Protein AF-A0A931MA16-F1 (afdb_monomer)

Mean predicted aligned error: 4.88 Å

pLDDT: mean 91.05, std 5.89, range [58.81, 97.0]

Sequence (75 aa):
MEILSYGFMQRAVITGIVVSILTGIISVFVVMRRVAFVGSGISHAAFGGVAIGFLAGVNPVITAMIYSIFVAFGI

Structure (mmCIF, N/CA/C/O backbone):
data_AF-A0A931MA16-F1
#
_entry.id   AF-A0A931MA16-F1
#
loop_
_atom_site.group_PDB
_atom_site.id
_atom_site.type_symbol
_atom_site.label_atom_id
_atom_site.label_alt_id
_atom_site.label_comp_id
_atom_site.label_asym_id
_atom_site.label_entity_id
_atom_site.label_seq_id
_atom_site.pdbx_PDB_ins_code
_atom_site.Cartn_x
_atom_site.Cartn_y
_atom_site.Cartn_z
_atom_site.occupancy
_atom_site.B_iso_or_equiv
_atom_site.auth_seq_id
_atom_site.auth_comp_id
_atom_site.auth_asym_id
_atom_site.auth_atom_id
_atom_site.pdbx_PDB_model_num
ATOM 1 N N . MET A 1 1 ? -0.626 16.455 25.214 1.00 58.81 1 MET A N 1
ATOM 2 C CA . MET A 1 1 ? -0.276 15.049 24.904 1.00 58.81 1 MET A CA 1
ATOM 3 C C . MET A 1 1 ? -1.512 14.136 24.818 1.00 58.81 1 MET A C 1
ATOM 5 O O . MET A 1 1 ? -1.389 12.938 25.010 1.00 58.81 1 MET A O 1
ATOM 9 N N . GLU A 1 2 ? -2.693 14.649 24.450 1.00 73.19 2 GLU A N 1
ATOM 10 C CA . GLU A 1 2 ? -3.906 13.815 24.315 1.00 73.19 2 GLU A CA 1
ATOM 11 C C . GLU A 1 2 ? -4.058 13.182 22.922 1.00 73.19 2 GLU A C 1
ATOM 13 O O . GLU A 1 2 ? -4.600 12.091 22.795 1.00 73.19 2 GLU A O 1
ATOM 18 N N . ILE A 1 3 ? -3.502 13.806 21.875 1.00 73.94 3 ILE A N 1
ATOM 19 C CA . ILE A 1 3 ? -3.573 13.316 20.483 1.00 73.94 3 ILE A CA 1
ATOM 20 C C . ILE A 1 3 ? -2.974 11.907 20.323 1.00 73.94 3 ILE A C 1
ATOM 22 O O . ILE A 1 3 ? -3.503 11.095 19.571 1.00 73.94 3 ILE A O 1
ATOM 26 N N . LEU A 1 4 ? -1.907 11.584 21.061 1.00 79.38 4 LEU A N 1
ATOM 27 C CA . LEU A 1 4 ? -1.248 10.271 21.005 1.00 79.38 4 LEU A CA 1
ATOM 28 C C . LEU A 1 4 ? -1.958 9.187 21.834 1.00 79.38 4 LEU A C 1
ATOM 30 O O . LEU A 1 4 ? -1.578 8.021 21.753 1.00 79.38 4 LEU A O 1
ATOM 34 N N . SER A 1 5 ? -2.980 9.548 22.613 1.00 82.00 5 SER A N 1
ATOM 35 C CA . SER A 1 5 ? -3.804 8.597 23.371 1.00 82.00 5 SER A CA 1
ATOM 36 C C . SER A 1 5 ? -4.840 7.899 22.479 1.00 82.00 5 SER A C 1
ATOM 38 O O . SER A 1 5 ? -5.272 6.781 22.754 1.00 82.00 5 SER A O 1
ATOM 40 N N . TYR A 1 6 ? -5.219 8.524 21.360 1.00 89.81 6 TYR A N 1
ATOM 41 C CA . TYR A 1 6 ? -6.165 7.932 20.422 1.00 89.81 6 TYR A CA 1
ATOM 42 C C . TYR A 1 6 ? -5.533 6.736 19.703 1.00 89.81 6 TYR A C 1
ATOM 44 O O . TYR A 1 6 ? -4.571 6.881 18.947 1.00 89.81 6 TYR A O 1
ATOM 52 N N . GLY A 1 7 ? -6.125 5.550 19.864 1.00 89.25 7 GLY A N 1
ATOM 53 C CA . GLY A 1 7 ? -5.643 4.326 19.212 1.00 89.25 7 GLY A CA 1
ATOM 54 C C . GLY A 1 7 ? -5.584 4.424 17.680 1.00 89.25 7 GLY A C 1
ATOM 55 O O . GLY A 1 7 ? -4.696 3.844 17.060 1.00 89.25 7 GLY A O 1
ATOM 56 N N . PHE A 1 8 ? -6.472 5.209 17.057 1.00 91.62 8 PHE A N 1
ATOM 57 C CA . PHE A 1 8 ? -6.387 5.528 15.626 1.00 91.62 8 PHE A CA 1
ATOM 58 C C . PHE A 1 8 ? -5.110 6.307 15.285 1.00 91.62 8 PHE A C 1
ATOM 60 O O . PHE A 1 8 ? -4.429 5.959 14.325 1.00 91.62 8 PHE A O 1
ATOM 67 N N . MET A 1 9 ? -4.755 7.313 16.092 1.00 94.31 9 MET A N 1
ATOM 68 C CA . MET A 1 9 ? -3.559 8.125 15.870 1.00 94.31 9 MET A CA 1
ATOM 69 C C . MET A 1 9 ? -2.291 7.279 15.998 1.00 94.31 9 MET A C 1
ATOM 71 O O . MET A 1 9 ? -1.402 7.372 15.158 1.00 94.31 9 MET A O 1
ATOM 75 N N . GLN A 1 10 ? -2.224 6.399 17.001 1.00 92.81 10 GLN A N 1
ATOM 76 C CA . GLN A 1 10 ? -1.095 5.478 17.169 1.00 92.81 10 GLN A CA 1
ATOM 77 C C . GLN A 1 10 ? -0.930 4.562 15.954 1.00 92.81 10 GLN A C 1
ATOM 79 O O . GLN A 1 10 ? 0.169 4.439 15.416 1.00 92.81 10 GLN A O 1
ATOM 84 N N . ARG A 1 11 ? -2.030 3.968 15.471 1.00 94.00 11 ARG A N 1
ATOM 85 C CA . ARG A 1 11 ? -2.017 3.140 14.257 1.00 94.00 11 ARG A CA 1
ATOM 86 C C . ARG A 1 11 ? -1.592 3.948 13.036 1.00 94.00 11 ARG A C 1
ATOM 88 O O . ARG A 1 11 ? -0.740 3.482 12.296 1.00 94.00 11 ARG A O 1
ATOM 95 N N . ALA A 1 12 ? -2.114 5.161 12.857 1.00 93.44 12 ALA A N 1
ATOM 96 C CA . ALA A 1 12 ? -1.748 6.029 11.741 1.00 93.44 12 ALA A CA 1
ATOM 97 C C . ALA A 1 12 ? -0.246 6.361 11.734 1.00 93.44 12 ALA A C 1
ATOM 99 O O . ALA A 1 12 ? 0.389 6.269 10.686 1.00 93.44 12 ALA A O 1
ATOM 100 N N . VAL A 1 13 ? 0.339 6.678 12.896 1.00 94.81 13 VAL A N 1
ATOM 101 C CA . VAL A 1 13 ? 1.784 6.940 13.025 1.00 94.81 13 VAL A CA 1
ATOM 102 C C . VAL A 1 13 ? 2.599 5.684 12.720 1.00 94.81 13 VAL A C 1
ATOM 104 O O . VAL A 1 13 ? 3.524 5.745 11.913 1.00 94.81 13 VAL A O 1
ATOM 107 N N . ILE A 1 14 ? 2.241 4.538 13.309 1.00 95.56 14 ILE A N 1
ATOM 108 C CA . ILE A 1 14 ? 2.941 3.266 13.072 1.00 95.56 14 ILE A CA 1
ATOM 109 C C . ILE A 1 14 ? 2.878 2.896 11.586 1.00 95.56 14 ILE A C 1
ATOM 111 O O . ILE A 1 14 ? 3.909 2.629 10.970 1.00 95.56 14 ILE A O 1
ATOM 115 N N . THR A 1 15 ? 1.687 2.928 10.986 1.00 94.94 15 THR A N 1
ATOM 116 C CA . THR A 1 15 ? 1.501 2.631 9.564 1.00 94.94 15 THR A CA 1
ATOM 117 C C . THR A 1 15 ? 2.255 3.628 8.686 1.00 94.94 15 THR A C 1
ATOM 119 O O . THR A 1 15 ? 2.919 3.202 7.748 1.00 94.94 15 THR A O 1
ATOM 122 N N . GLY A 1 16 ? 2.238 4.926 8.997 1.00 95.50 16 GLY A N 1
ATOM 123 C CA . GLY 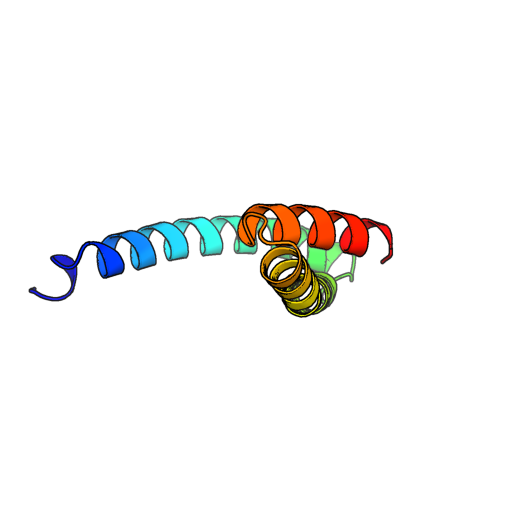A 1 16 ? 2.979 5.940 8.241 1.00 95.50 16 GLY A CA 1
ATOM 124 C C . GLY A 1 16 ? 4.495 5.722 8.265 1.00 95.50 16 GLY A C 1
ATOM 125 O O . GLY A 1 16 ? 5.153 5.820 7.227 1.00 95.50 16 GLY A O 1
ATOM 126 N N . ILE A 1 17 ? 5.055 5.347 9.418 1.00 97.00 17 ILE A N 1
ATOM 127 C CA . ILE A 1 17 ? 6.482 5.017 9.542 1.00 97.00 17 ILE A CA 1
ATOM 128 C C . ILE A 1 17 ? 6.812 3.778 8.702 1.00 97.00 17 ILE A C 1
ATOM 130 O O . ILE A 1 17 ? 7.734 3.813 7.891 1.00 97.00 17 ILE A O 1
ATOM 134 N N . VAL A 1 18 ? 6.026 2.707 8.826 1.00 96.38 18 VAL A N 1
ATOM 135 C CA . VAL A 1 18 ? 6.249 1.474 8.055 1.00 96.38 18 VAL A CA 1
ATOM 136 C C . VAL A 1 18 ? 6.149 1.740 6.548 1.00 96.38 18 VAL A C 1
ATOM 138 O O . VAL A 1 18 ? 7.037 1.353 5.790 1.00 96.38 18 VAL A O 1
ATOM 141 N N . VAL A 1 19 ? 5.109 2.449 6.103 1.00 94.38 19 VAL A N 1
ATOM 142 C CA . VAL A 1 19 ? 4.880 2.753 4.682 1.00 94.38 19 VAL A CA 1
ATOM 143 C C . VAL A 1 19 ? 5.971 3.661 4.113 1.00 94.38 19 VAL A C 1
ATOM 145 O O . VAL A 1 19 ? 6.409 3.433 2.985 1.00 94.38 19 VAL A O 1
ATOM 148 N N . SER A 1 20 ? 6.448 4.657 4.864 1.00 95.19 20 SER A N 1
ATOM 149 C CA . SER A 1 20 ? 7.507 5.561 4.387 1.00 95.19 20 SER A CA 1
ATOM 150 C C . SER A 1 20 ? 8.844 4.842 4.188 1.00 95.19 20 SER A C 1
ATOM 152 O O . SER A 1 20 ? 9.488 5.047 3.159 1.00 95.19 20 SER A O 1
ATOM 154 N N . ILE A 1 21 ? 9.221 3.937 5.098 1.00 96.69 21 ILE A N 1
ATOM 155 C CA . ILE A 1 21 ? 10.428 3.108 4.958 1.00 96.69 21 ILE A CA 1
ATOM 156 C C . ILE A 1 21 ? 10.320 2.213 3.718 1.00 96.69 21 ILE A C 1
ATOM 158 O O . ILE A 1 21 ? 11.216 2.212 2.873 1.00 96.69 21 ILE A O 1
ATOM 162 N N . LEU A 1 22 ? 9.205 1.488 3.576 1.00 94.44 22 LEU A N 1
ATOM 163 C CA . LEU A 1 22 ? 8.986 0.588 2.440 1.00 94.44 22 LEU A CA 1
ATOM 164 C C . LEU A 1 22 ? 9.003 1.346 1.106 1.00 94.44 22 LEU A C 1
ATOM 166 O O . LEU A 1 22 ? 9.682 0.936 0.164 1.00 94.44 22 LEU A O 1
ATOM 170 N N . THR A 1 23 ? 8.306 2.481 1.037 1.00 90.38 23 THR A N 1
ATOM 171 C CA . THR A 1 23 ? 8.235 3.300 -0.180 1.00 90.38 23 THR A CA 1
ATOM 172 C C . THR A 1 23 ? 9.590 3.919 -0.511 1.00 90.38 23 THR A C 1
ATOM 174 O O . THR A 1 23 ? 9.970 3.940 -1.679 1.00 90.38 23 THR A O 1
ATOM 177 N N . GLY A 1 24 ? 10.358 4.359 0.491 1.00 93.31 24 GLY A N 1
ATOM 178 C CA . GLY A 1 24 ? 11.713 4.877 0.299 1.00 93.31 24 GLY A CA 1
ATOM 179 C C . GLY A 1 24 ? 12.634 3.850 -0.359 1.00 93.31 24 GLY A C 1
ATOM 180 O O . GLY A 1 24 ? 13.265 4.156 -1.370 1.00 93.31 24 GLY A O 1
ATOM 181 N N . ILE A 1 25 ? 12.634 2.608 0.134 1.00 94.06 25 ILE A N 1
ATOM 182 C CA . ILE A 1 25 ? 13.442 1.517 -0.435 1.00 94.06 25 ILE A CA 1
ATOM 183 C C . ILE A 1 25 ? 12.998 1.195 -1.870 1.00 94.06 25 ILE A C 1
ATOM 185 O O . ILE A 1 25 ? 13.829 1.116 -2.776 1.00 94.06 25 ILE A O 1
ATOM 189 N N . ILE A 1 26 ? 11.690 1.046 -2.102 1.00 91.62 26 ILE A N 1
ATOM 190 C CA . ILE A 1 26 ? 11.140 0.695 -3.422 1.00 91.62 26 ILE A CA 1
ATOM 191 C C . ILE A 1 26 ? 11.367 1.822 -4.445 1.00 91.62 26 ILE A C 1
ATOM 193 O O . ILE A 1 26 ? 11.637 1.544 -5.616 1.00 91.62 26 ILE A O 1
ATOM 197 N N . SER A 1 27 ? 11.312 3.089 -4.018 1.00 89.38 27 SER A N 1
ATOM 198 C CA . SER A 1 27 ? 11.438 4.252 -4.905 1.00 89.38 27 SER A CA 1
ATOM 199 C C . SER A 1 27 ? 12.757 4.273 -5.683 1.00 89.38 27 SER A C 1
ATOM 201 O O . SER A 1 27 ? 12.757 4.596 -6.870 1.00 89.38 27 SER A O 1
ATOM 203 N N . VAL A 1 28 ? 13.864 3.842 -5.069 1.00 92.19 28 VAL A N 1
ATOM 204 C CA . VAL A 1 28 ? 15.184 3.798 -5.719 1.00 92.19 28 VAL A CA 1
ATOM 205 C C . VAL A 1 28 ? 15.173 2.838 -6.912 1.00 92.19 28 VAL A C 1
ATOM 207 O O . VAL A 1 28 ? 15.625 3.186 -8.005 1.00 92.19 28 VAL A O 1
ATOM 210 N N . PHE A 1 29 ? 14.592 1.648 -6.738 1.00 89.88 29 PHE A N 1
ATOM 211 C CA . PHE A 1 29 ? 14.459 0.661 -7.814 1.00 89.88 29 PHE A CA 1
ATOM 212 C C . PHE A 1 29 ? 13.550 1.156 -8.938 1.00 89.88 29 PHE A C 1
ATOM 214 O O . PHE A 1 29 ? 13.857 0.980 -10.120 1.00 89.88 29 PHE A O 1
ATOM 221 N N . VAL A 1 30 ? 12.442 1.790 -8.563 1.00 89.81 30 VAL A N 1
ATOM 222 C CA . VAL A 1 30 ? 11.441 2.324 -9.487 1.00 89.81 30 VAL A CA 1
ATOM 223 C C . VAL A 1 30 ? 12.023 3.450 -10.355 1.00 89.81 30 VAL A C 1
ATOM 225 O O . VAL A 1 30 ? 11.814 3.461 -11.572 1.00 89.81 30 VAL A O 1
ATOM 228 N N . VAL A 1 31 ? 12.813 4.354 -9.767 1.00 90.19 31 VAL A N 1
ATOM 229 C CA . VAL A 1 31 ? 13.498 5.435 -10.495 1.00 90.19 31 VAL A CA 1
ATOM 230 C C . VAL A 1 31 ? 14.564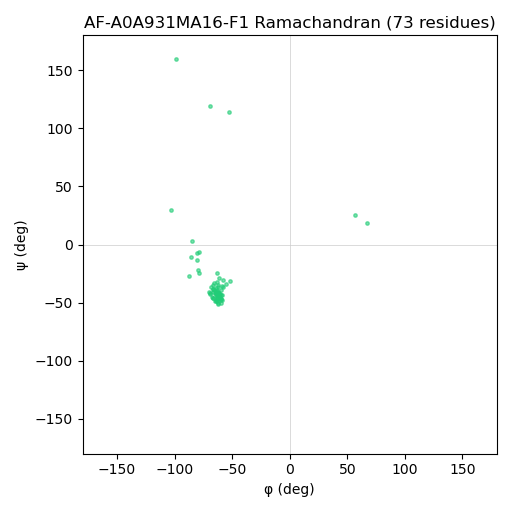 4.873 -11.432 1.00 90.19 31 VAL A C 1
ATOM 232 O O . VAL A 1 31 ? 14.605 5.245 -12.606 1.00 90.19 31 VAL A O 1
ATOM 235 N N . MET A 1 32 ? 15.385 3.930 -10.960 1.00 91.94 32 MET A N 1
ATOM 236 C CA . MET A 1 32 ? 16.460 3.346 -11.769 1.00 91.94 32 MET A CA 1
ATOM 237 C C . MET A 1 32 ? 15.930 2.591 -12.997 1.00 91.94 32 MET A C 1
ATOM 239 O O . MET A 1 32 ? 16.550 2.613 -14.059 1.00 91.94 32 MET A O 1
ATOM 243 N N . ARG A 1 33 ? 14.745 1.980 -12.884 1.00 89.88 33 ARG A N 1
ATOM 244 C CA . ARG A 1 33 ? 14.052 1.302 -13.991 1.00 89.88 33 ARG A CA 1
ATOM 245 C C . ARG A 1 33 ? 13.205 2.234 -14.865 1.00 89.88 33 ARG A C 1
ATOM 247 O O . ARG A 1 33 ? 12.552 1.750 -15.780 1.00 89.88 33 ARG A O 1
ATOM 254 N N . ARG A 1 34 ? 13.21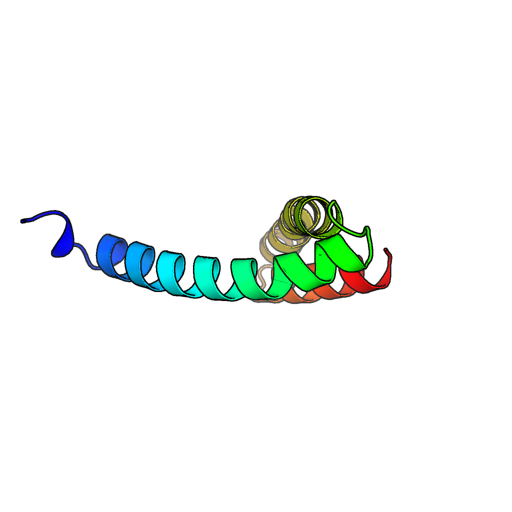0 3.551 -14.613 1.00 89.44 34 ARG A N 1
ATOM 255 C CA . ARG A 1 34 ? 12.380 4.555 -15.313 1.00 89.44 34 ARG A CA 1
ATOM 256 C C . ARG A 1 34 ? 10.870 4.270 -15.253 1.00 89.44 34 ARG A C 1
ATOM 258 O O . ARG A 1 34 ? 10.117 4.757 -16.088 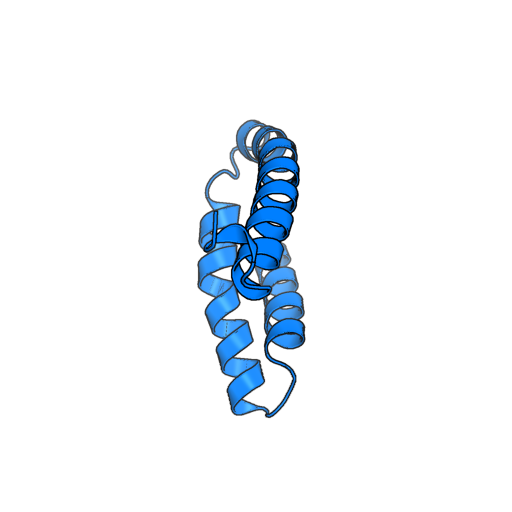1.00 89.44 34 ARG A O 1
ATOM 265 N N . VAL A 1 35 ? 10.415 3.539 -14.236 1.00 88.62 35 VAL A N 1
ATOM 266 C CA . VAL A 1 35 ? 9.002 3.169 -14.026 1.00 88.62 35 VAL A CA 1
ATOM 267 C C . VAL A 1 35 ? 8.343 4.012 -12.926 1.00 88.62 35 VAL A C 1
ATOM 269 O O . VAL A 1 35 ? 7.425 3.564 -12.248 1.00 88.62 35 VAL A O 1
ATOM 272 N N . ALA A 1 36 ? 8.793 5.261 -12.747 1.00 85.69 36 ALA A N 1
ATOM 273 C CA . ALA A 1 36 ? 8.360 6.169 -11.675 1.0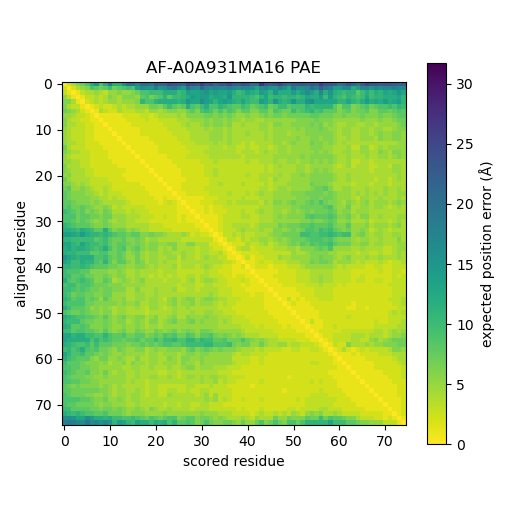0 85.69 36 ALA A CA 1
ATOM 274 C C . ALA A 1 36 ? 6.835 6.339 -11.549 1.00 85.69 36 ALA A C 1
ATOM 276 O O . ALA A 1 36 ? 6.318 6.500 -10.445 1.00 85.69 36 ALA A O 1
ATOM 277 N N . PHE A 1 37 ? 6.107 6.248 -12.663 1.00 85.94 37 PHE A N 1
ATOM 278 C CA . PHE A 1 37 ? 4.654 6.415 -12.695 1.00 85.94 37 PHE A CA 1
ATOM 279 C C . PHE A 1 37 ? 3.861 5.171 -12.273 1.00 85.94 37 PHE A C 1
ATOM 281 O O . PHE A 1 37 ? 2.671 5.294 -11.980 1.00 85.94 37 PHE A O 1
ATOM 288 N N . VAL A 1 38 ? 4.497 3.996 -12.179 1.00 89.00 38 VAL A N 1
ATOM 289 C CA . VAL A 1 38 ? 3.818 2.732 -11.840 1.00 89.00 38 VAL A CA 1
ATOM 290 C C . VAL A 1 38 ? 3.137 2.813 -10.474 1.00 89.00 38 VAL A C 1
ATOM 292 O O . VAL A 1 38 ? 1.996 2.385 -10.337 1.00 89.00 38 VAL A O 1
ATOM 295 N N . GLY A 1 39 ? 3.768 3.454 -9.484 1.00 86.94 39 GLY A N 1
ATOM 296 C CA . GLY A 1 39 ? 3.158 3.637 -8.162 1.00 86.94 39 GLY A CA 1
ATOM 297 C C . GLY A 1 39 ? 1.853 4.444 -8.199 1.00 86.94 39 GLY A C 1
ATOM 298 O O . GLY A 1 39 ? 0.869 4.058 -7.568 1.00 86.94 39 GLY A O 1
ATOM 299 N N . SER A 1 40 ? 1.809 5.531 -8.977 1.00 88.19 40 SER A N 1
ATOM 300 C CA . SER A 1 40 ? 0.606 6.366 -9.122 1.00 88.19 40 SER A CA 1
ATOM 301 C C . SER A 1 40 ? -0.502 5.648 -9.903 1.00 88.19 40 SER A C 1
ATOM 303 O O . SER A 1 40 ? -1.670 5.697 -9.507 1.00 88.19 40 SER A O 1
ATOM 305 N N . GLY A 1 41 ? -0.133 4.923 -10.967 1.00 90.88 41 GLY A N 1
ATOM 306 C CA . GLY A 1 41 ? -1.065 4.132 -11.774 1.00 90.88 41 GLY A CA 1
ATOM 307 C C . GLY A 1 41 ? -1.717 2.999 -10.980 1.00 90.88 41 GLY A C 1
ATOM 308 O O . GLY A 1 41 ? -2.944 2.891 -10.958 1.00 90.88 41 GLY A O 1
ATOM 309 N N . ILE A 1 42 ? -0.917 2.213 -10.250 1.00 92.44 42 ILE A N 1
ATOM 310 C CA . ILE A 1 42 ? -1.426 1.136 -9.387 1.00 92.44 42 ILE A CA 1
ATOM 311 C C . ILE A 1 42 ? -2.306 1.708 -8.267 1.00 92.44 42 ILE A C 1
ATOM 313 O O . ILE A 1 42 ? -3.353 1.137 -7.976 1.00 92.44 42 ILE A O 1
ATOM 317 N N . SER A 1 43 ? -1.947 2.855 -7.680 1.00 91.69 43 SER A N 1
ATOM 318 C CA . SER A 1 43 ? -2.747 3.478 -6.611 1.00 91.69 43 SER A CA 1
ATOM 319 C C . SER A 1 43 ? -4.147 3.890 -7.082 1.00 91.69 43 SER A C 1
ATOM 321 O O . SER A 1 43 ? -5.121 3.665 -6.369 1.00 91.69 43 SER A O 1
ATOM 323 N N . HIS A 1 44 ? -4.277 4.439 -8.296 1.00 91.62 44 HIS A N 1
ATOM 324 C CA . HIS A 1 44 ? -5.590 4.748 -8.878 1.00 91.62 44 HIS A CA 1
ATOM 325 C C . HIS A 1 44 ? -6.369 3.479 -9.224 1.00 91.62 44 HIS A C 1
ATOM 327 O O . HIS A 1 44 ? -7.570 3.392 -8.967 1.00 91.62 44 HIS A O 1
ATOM 333 N N . ALA A 1 45 ? -5.685 2.478 -9.778 1.00 92.62 45 ALA A N 1
ATOM 334 C CA . ALA A 1 45 ? -6.308 1.215 -10.133 1.00 92.62 45 ALA A CA 1
ATOM 335 C C . ALA A 1 45 ? -6.799 0.444 -8.893 1.00 92.62 45 ALA A C 1
ATOM 337 O O . ALA A 1 45 ? -7.856 -0.184 -8.943 1.00 92.62 45 ALA A O 1
ATOM 338 N N . ALA A 1 46 ? -6.112 0.551 -7.752 1.00 94.06 46 ALA A N 1
ATOM 339 C CA . ALA A 1 46 ? -6.519 -0.077 -6.498 1.00 94.06 46 ALA A CA 1
ATOM 340 C C . ALA A 1 46 ? -7.944 0.318 -6.069 1.00 94.06 46 ALA A C 1
ATOM 342 O O . ALA A 1 46 ? -8.672 -0.530 -5.552 1.00 94.06 46 ALA A O 1
ATOM 343 N N . PHE A 1 47 ? -8.391 1.551 -6.351 1.00 94.00 47 PHE A N 1
ATOM 344 C CA . PHE A 1 47 ? -9.774 1.973 -6.088 1.00 94.00 47 PHE A CA 1
ATOM 345 C C . PHE A 1 47 ? -10.803 1.167 -6.888 1.00 94.00 47 PHE A C 1
ATOM 347 O O . PHE A 1 47 ? -11.867 0.848 -6.359 1.00 94.00 47 PHE A O 1
ATOM 354 N N . GLY A 1 48 ? -10.473 0.770 -8.120 1.00 93.81 48 GLY A N 1
ATOM 355 C CA . GLY A 1 48 ? -11.293 -0.154 -8.905 1.00 93.81 48 GLY A CA 1
ATOM 356 C C . GLY A 1 48 ? -11.432 -1.513 -8.214 1.00 93.81 48 GLY A C 1
ATOM 357 O O . GLY A 1 48 ? -12.538 -2.032 -8.083 1.00 93.81 48 GLY A O 1
ATOM 358 N N . GLY A 1 49 ? -10.335 -2.046 -7.670 1.00 93.19 49 GLY A N 1
ATOM 359 C CA . GLY A 1 49 ? -10.348 -3.283 -6.881 1.00 93.19 49 GLY A CA 1
ATOM 360 C C . GLY A 1 49 ? -11.158 -3.184 -5.582 1.00 93.19 49 GLY A C 1
ATOM 361 O O . GLY A 1 49 ? -11.865 -4.129 -5.221 1.00 93.19 49 GLY A O 1
ATOM 362 N N . VAL A 1 50 ? -11.110 -2.034 -4.899 1.00 95.56 50 VAL A N 1
ATOM 363 C CA . VAL A 1 50 ? -11.967 -1.745 -3.733 1.00 95.56 50 VAL A CA 1
ATOM 364 C C . VAL A 1 50 ? -13.442 -1.726 -4.143 1.00 95.56 50 VAL A C 1
ATOM 366 O O . VAL A 1 50 ? -14.261 -2.355 -3.476 1.00 95.56 50 VAL A O 1
ATOM 369 N N . ALA A 1 51 ? -13.782 -1.054 -5.248 1.00 94.81 51 ALA A N 1
ATOM 370 C CA . ALA A 1 51 ? -15.153 -0.977 -5.752 1.00 94.81 51 ALA A CA 1
ATOM 371 C C . ALA A 1 51 ? -15.708 -2.363 -6.117 1.00 94.81 51 ALA A C 1
ATOM 373 O O . ALA A 1 51 ? -16.837 -2.685 -5.751 1.00 94.81 51 ALA A O 1
ATOM 374 N N . ILE A 1 52 ? -14.897 -3.211 -6.759 1.00 94.12 52 ILE A N 1
ATOM 375 C CA . ILE A 1 52 ? -15.262 -4.602 -7.063 1.00 94.12 52 ILE A CA 1
ATOM 376 C C . ILE A 1 52 ? -15.542 -5.386 -5.775 1.00 94.12 52 ILE A C 1
ATOM 378 O O . ILE A 1 52 ? -16.558 -6.071 -5.694 1.00 94.12 52 ILE A O 1
ATOM 382 N N . GLY A 1 53 ? -14.685 -5.269 -4.755 1.00 94.00 53 GLY A N 1
ATOM 383 C CA . GLY A 1 53 ? -14.905 -5.947 -3.471 1.00 94.00 53 GLY A CA 1
ATOM 384 C C . GLY A 1 53 ? -16.169 -5.486 -2.766 1.00 94.00 53 GLY A C 1
ATOM 385 O O . GLY A 1 53 ? -16.941 -6.315 -2.290 1.00 94.00 53 GLY A O 1
ATOM 386 N N . PHE A 1 54 ? -16.419 -4.178 -2.780 1.00 94.44 54 PHE A N 1
ATOM 387 C CA . PHE A 1 54 ? -17.627 -3.599 -2.208 1.00 94.44 54 PHE A CA 1
ATOM 388 C C 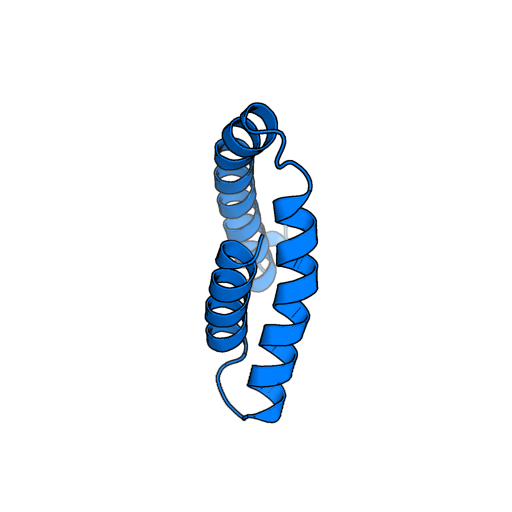. PHE A 1 54 ? -18.898 -4.100 -2.911 1.00 94.44 54 PHE A C 1
ATOM 390 O O . PHE A 1 54 ? -19.846 -4.496 -2.23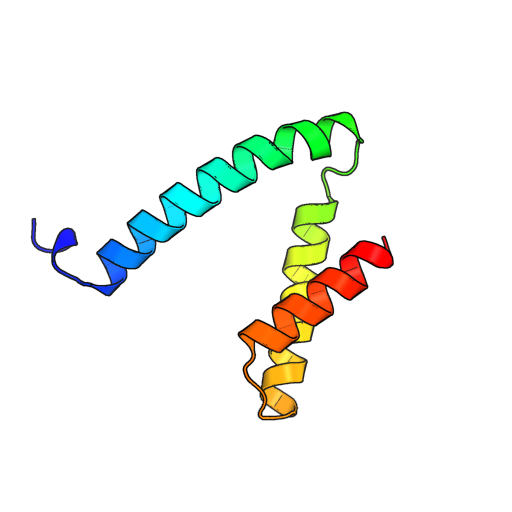8 1.00 94.44 54 PHE A O 1
ATOM 397 N N . LEU A 1 55 ? -18.906 -4.156 -4.249 1.00 94.31 55 LEU A N 1
ATOM 398 C CA . LEU A 1 55 ? -20.038 -4.667 -5.036 1.00 94.31 55 LEU A CA 1
ATOM 399 C C . LEU A 1 55 ? -20.247 -6.178 -4.873 1.00 94.31 55 LEU A C 1
ATOM 401 O O . LEU A 1 55 ? -21.384 -6.640 -4.838 1.00 94.31 55 LEU A O 1
ATOM 405 N N . ALA A 1 56 ? -19.164 -6.946 -4.762 1.00 92.81 56 ALA A N 1
ATOM 406 C CA . ALA A 1 56 ? -19.215 -8.395 -4.581 1.00 92.81 56 ALA A CA 1
ATOM 407 C C . ALA A 1 56 ? -19.519 -8.822 -3.130 1.00 92.81 56 ALA A C 1
ATOM 409 O O . ALA A 1 56 ? -19.666 -10.015 -2.869 1.00 92.81 56 ALA A O 1
ATOM 410 N N . GLY A 1 57 ? -19.579 -7.882 -2.177 1.00 92.06 57 GLY A N 1
ATOM 411 C CA . GLY A 1 57 ? -19.746 -8.179 -0.749 1.00 92.06 57 GLY A CA 1
ATOM 412 C C . GLY A 1 57 ? -18.540 -8.889 -0.117 1.00 92.06 57 GLY A C 1
ATOM 413 O O . GLY A 1 57 ? -18.668 -9.512 0.936 1.00 92.06 57 GLY A O 1
ATOM 414 N N . VAL A 1 58 ? -17.369 -8.821 -0.757 1.00 92.81 58 VAL A N 1
ATOM 415 C CA . VAL A 1 58 ? -16.116 -9.441 -0.299 1.00 92.81 58 VAL A CA 1
ATOM 416 C C . VAL A 1 58 ? -15.261 -8.388 0.406 1.00 92.81 58 VAL A C 1
ATOM 418 O O . VAL A 1 58 ? -15.433 -7.190 0.199 1.00 92.81 58 VAL A O 1
ATOM 421 N N . ASN A 1 59 ? -14.313 -8.818 1.244 1.00 93.12 59 ASN A N 1
ATOM 422 C CA . ASN A 1 59 ? -13.384 -7.912 1.913 1.00 93.12 59 ASN A CA 1
ATOM 423 C C . ASN A 1 59 ? -12.670 -6.990 0.891 1.00 93.12 59 ASN A C 1
ATOM 425 O O . ASN A 1 59 ? -11.843 -7.486 0.115 1.00 93.12 59 ASN A O 1
ATOM 429 N N . PRO A 1 60 ? -12.923 -5.664 0.924 1.00 91.75 60 PRO A N 1
ATOM 430 C CA . PRO A 1 60 ? -12.402 -4.736 -0.077 1.00 91.75 60 PRO A CA 1
ATOM 431 C C . PRO A 1 60 ? -10.875 -4.639 -0.091 1.00 91.75 60 PRO A C 1
ATOM 433 O O . PRO A 1 60 ? -10.285 -4.293 -1.110 1.00 91.75 60 PRO A O 1
ATOM 436 N N . VAL A 1 61 ? -10.217 -4.955 1.029 1.00 93.00 61 VAL A N 1
ATOM 437 C CA . VAL A 1 61 ? -8.752 -4.949 1.123 1.00 93.00 61 VAL A CA 1
ATOM 438 C C . VAL A 1 61 ? -8.164 -6.087 0.292 1.00 93.00 61 VAL A C 1
ATOM 440 O O . VAL A 1 61 ? -7.196 -5.882 -0.437 1.00 93.00 61 VAL A O 1
ATOM 443 N N . ILE A 1 62 ? -8.770 -7.276 0.356 1.00 93.69 62 ILE A N 1
ATOM 444 C CA . ILE A 1 62 ? -8.295 -8.454 -0.380 1.00 93.69 62 ILE A CA 1
ATOM 445 C C . ILE A 1 62 ? -8.483 -8.240 -1.881 1.00 93.69 62 ILE A C 1
ATOM 447 O O . ILE A 1 62 ? -7.563 -8.478 -2.663 1.00 93.69 62 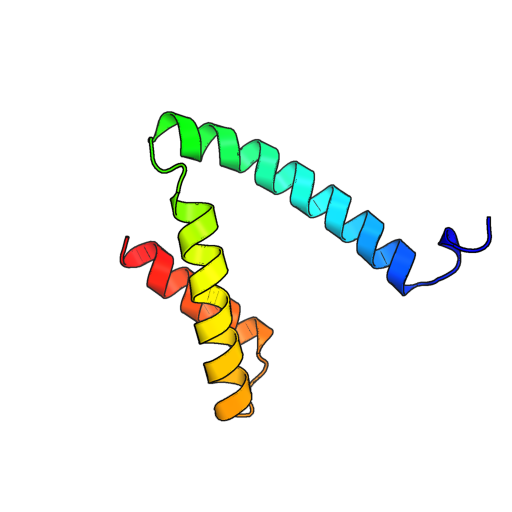ILE A O 1
ATOM 451 N N . THR A 1 63 ? -9.650 -7.745 -2.292 1.00 94.56 63 THR A N 1
ATOM 452 C CA . THR A 1 63 ? -9.920 -7.486 -3.710 1.00 94.56 63 THR A CA 1
ATOM 453 C C . THR A 1 63 ? -9.044 -6.366 -4.258 1.00 94.56 63 THR A C 1
ATOM 455 O O . THR A 1 63 ? -8.538 -6.496 -5.370 1.00 94.56 63 THR A O 1
ATOM 458 N N . ALA A 1 64 ? -8.780 -5.314 -3.477 1.00 94.06 64 ALA A N 1
ATOM 459 C CA . ALA A 1 64 ? -7.839 -4.264 -3.853 1.00 94.06 64 ALA A CA 1
ATOM 460 C C . ALA A 1 64 ? -6.415 -4.800 -4.043 1.00 94.06 64 ALA A C 1
ATOM 462 O O . ALA A 1 64 ? -5.766 -4.448 -5.028 1.00 94.06 64 ALA A O 1
ATOM 463 N N . MET A 1 65 ? -5.940 -5.674 -3.149 1.00 94.00 65 MET A N 1
ATOM 464 C CA . MET A 1 65 ? -4.622 -6.306 -3.274 1.00 94.00 65 MET A CA 1
ATOM 465 C C . MET A 1 65 ? -4.527 -7.170 -4.534 1.00 94.00 65 MET A C 1
ATOM 467 O O . MET A 1 65 ? -3.612 -6.978 -5.333 1.00 94.00 65 MET A O 1
ATOM 471 N N . ILE A 1 66 ? -5.487 -8.077 -4.743 1.00 95.12 66 ILE A N 1
ATOM 472 C CA . ILE A 1 66 ? -5.502 -8.972 -5.909 1.00 95.12 66 ILE A CA 1
ATOM 473 C C . ILE A 1 66 ? -5.558 -8.155 -7.204 1.00 95.12 66 ILE A C 1
ATOM 475 O O . ILE A 1 66 ? -4.761 -8.380 -8.114 1.00 95.12 66 ILE A O 1
ATOM 479 N N . TYR A 1 67 ? -6.450 -7.167 -7.272 1.00 94.75 67 TYR A N 1
ATOM 480 C CA . TYR A 1 67 ? -6.595 -6.315 -8.448 1.00 94.75 67 TYR A CA 1
ATOM 481 C C . TYR A 1 67 ? -5.327 -5.499 -8.734 1.00 94.75 67 TYR A C 1
ATOM 483 O O . TYR A 1 67 ? -4.891 -5.424 -9.879 1.00 94.75 67 TYR A O 1
ATOM 491 N N . SER A 1 68 ? -4.685 -4.948 -7.699 1.00 93.75 68 SER A N 1
ATOM 492 C CA . SER A 1 68 ? -3.429 -4.199 -7.848 1.00 93.75 68 SER A CA 1
ATOM 493 C C . SER A 1 68 ? -2.298 -5.070 -8.398 1.00 93.75 68 SER A C 1
ATOM 495 O O . SER A 1 68 ? -1.512 -4.596 -9.214 1.00 93.75 68 SER A O 1
ATOM 497 N N . ILE A 1 69 ? -2.235 -6.347 -8.002 1.00 94.00 69 ILE A N 1
ATOM 498 C CA . ILE A 1 69 ? -1.266 -7.315 -8.537 1.00 94.00 69 ILE A CA 1
ATOM 499 C C . ILE A 1 69 ? -1.550 -7.599 -10.017 1.00 94.00 69 ILE A C 1
ATOM 501 O O . ILE A 1 69 ? -0.627 -7.559 -10.825 1.00 94.00 69 ILE A O 1
ATOM 505 N N . PHE A 1 70 ? -2.812 -7.829 -10.395 1.00 94.31 70 PHE A N 1
ATOM 506 C CA . PHE A 1 70 ? -3.184 -8.016 -11.803 1.00 94.31 70 PHE A CA 1
ATOM 507 C C . PHE A 1 70 ? -2.811 -6.811 -12.668 1.00 94.31 70 PHE A C 1
ATOM 509 O O . PHE A 1 70 ? -2.255 -6.981 -13.750 1.00 94.31 70 PHE A O 1
ATOM 516 N N . VAL A 1 71 ? -3.067 -5.598 -12.177 1.00 93.19 71 VAL A N 1
ATOM 517 C CA . VAL A 1 71 ? -2.694 -4.362 -12.874 1.00 93.19 71 VAL A CA 1
ATOM 518 C C . VAL A 1 71 ? -1.177 -4.238 -12.990 1.00 93.19 71 VAL A C 1
ATOM 520 O O . VAL A 1 71 ? -0.688 -3.881 -14.055 1.00 93.19 71 VAL A O 1
ATOM 523 N N . ALA A 1 72 ? -0.425 -4.590 -11.944 1.00 90.94 72 ALA A N 1
ATOM 524 C CA . ALA A 1 72 ? 1.036 -4.565 -11.977 1.00 90.94 72 ALA A CA 1
ATOM 525 C C . ALA A 1 72 ? 1.642 -5.517 -13.025 1.00 90.94 72 ALA A C 1
ATOM 527 O O . ALA A 1 72 ? 2.719 -5.227 -13.528 1.00 90.94 72 ALA A O 1
ATOM 528 N N . PHE A 1 73 ? 0.971 -6.623 -13.367 1.00 89.31 73 PHE A N 1
ATOM 529 C CA . PHE A 1 73 ? 1.390 -7.510 -14.463 1.00 89.31 73 PHE A CA 1
ATOM 530 C C . PHE A 1 73 ? 1.010 -6.995 -15.857 1.00 89.31 73 PHE A C 1
ATOM 532 O O . PHE A 1 73 ? 1.591 -7.441 -16.844 1.00 89.31 73 PHE A O 1
ATOM 539 N N . GLY A 1 74 ? 0.010 -6.116 -15.952 1.00 85.50 74 GLY A N 1
ATOM 540 C CA . GLY A 1 74 ? -0.462 -5.561 -17.222 1.00 85.50 74 GLY A CA 1
ATOM 541 C C . GLY A 1 74 ? 0.308 -4.328 -17.704 1.00 85.50 74 GLY A C 1
ATOM 542 O O . GLY A 1 74 ? 0.089 -3.905 -18.838 1.00 85.50 74 GLY A O 1
ATOM 543 N N . ILE A 1 75 ? 1.165 -3.749 -16.854 1.00 80.25 75 ILE A N 1
ATOM 544 C CA . ILE A 1 75 ? 2.018 -2.582 -17.140 1.00 80.25 75 ILE A CA 1
ATOM 545 C C . ILE A 1 75 ? 3.448 -3.059 -17.391 1.00 80.25 75 ILE A C 1
ATOM 547 O O . ILE A 1 75 ? 4.057 -2.575 -18.370 1.00 80.25 75 ILE A O 1
#

Radius of gyration: 15.56 Å; Cα contacts (8 Å, |Δi|>4): 49; chains: 1; bounding box: 36×24×42 Å

Foldseek 3Di:
DVQCVDPVSVVVVVVVVVVVVVCVVVCVVCVVVVNNCLVVVLVVQLVVQLVVCVVVVHDSVVSSVVRSVVVSVVD

Secondary structure (DSSP, 8-state):
--GGGSHHHHHHHHHHHHHHHHHHHHHHHHHHTT-TTHHHHHHHHHHHHHHHHHHHTS-HHHHHHHHHHHHHHH-

Solvent-accessible surface area (backbone atom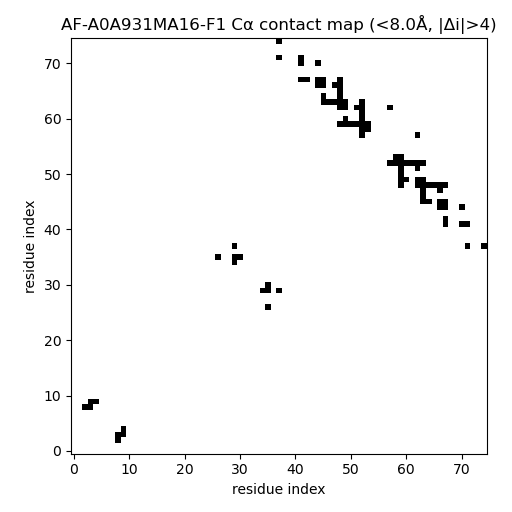s only — not comparable to full-atom values): 4116 Å² total; per-residue (Å²): 128,65,69,71,69,39,68,66,48,46,49,50,52,53,51,48,54,53,50,50,55,54,49,58,62,50,46,57,58,31,52,76,68,72,45,65,60,52,64,60,52,40,58,59,50,22,54,56,16,28,51,50,12,60,75,70,75,44,65,33,67,60,33,15,52,55,43,30,52,55,51,64,74,75,109